Protein AF-A0A8S8ZCI2-F1 (afdb_monomer)

Nearest PDB structures (foldseek):
  1uet-assembly1_A  TM=7.899E-01  e=3.251E-09  Archaeoglobus fulgidus
  3ov7-assembly1_A  TM=8.353E-01  e=1.500E-08  Archaeoglobus fulgidus
  4x4p-assembly6_E  TM=8.083E-01  e=1.594E-08  Archaeoglobus fulgidus DSM 4304
  7eiv-assembly1_D  TM=5.158E-01  e=3.012E-04  Escherichia coli K-12
  7lu4-assembly1_B  TM=5.233E-01  e=1.046E-02  Thermanaerothrix daxensis

Foldseek 3Di:
DLQQKKKKKFWADADDPVVVQVQQVQLLVLLCVVCVVLPWAFPDWDKDDDPRTMIIIMTRTPHQFADQKDKDWFAACPPPPRNVVVCVVCVVFFPDWDQDPVRIIIGIGGRPDGGNVVVSVCCLAPVVVSSSRDPNCNVRVVVHIDMDGSPDDDDPRSVVVSVVSPDDDCVVDPDD

Mean predicted aligned error: 4.72 Å

Secondary structure (DSSP, 8-state):
-GGGEEEEEEE-----HHHHHHHHHHHHHHHHHHHHHHT--EEEEEEEEETTTEEEEEEEES-SB--SEEEEEEEETT-HHHHHHHHHHHHTT-SEEEE-TTSEEEEEEE-S-SBHHHHHHHHHHT-TTTS---HHHHHHHHH-EEEEETTSS--HHHHHHHHHHHS--HHHH---

pLDDT: mean 93.91, std 5.74, range [58.44, 98.56]

Structure (mmCIF, N/CA/C/O backbone):
data_AF-A0A8S8ZCI2-F1
#
_entry.id   AF-A0A8S8ZCI2-F1
#
loop_
_atom_site.group_PDB
_atom_site.id
_atom_site.type_symbol
_atom_site.label_atom_id
_atom_site.label_alt_id
_atom_site.label_comp_id
_atom_site.label_asym_id
_atom_site.label_entity_id
_atom_site.label_seq_id
_atom_site.pdbx_PDB_ins_code
_atom_site.Cartn_x
_atom_site.Cartn_y
_atom_site.Cartn_z
_atom_site.occupancy
_atom_site.B_iso_or_equiv
_atom_site.auth_seq_id
_atom_site.auth_comp_id
_atom_site.auth_as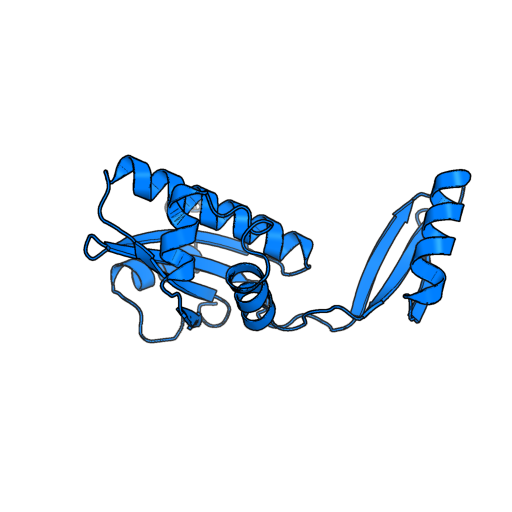ym_id
_atom_site.auth_atom_id
_atom_site.pdbx_PDB_model_num
ATOM 1 N N . MET A 1 1 ? -14.293 -11.816 -3.520 1.00 65.62 1 MET A N 1
ATOM 2 C CA . MET A 1 1 ? -13.385 -10.653 -3.416 1.00 65.62 1 MET A CA 1
ATOM 3 C C . MET A 1 1 ? -12.740 -10.461 -2.040 1.00 65.62 1 MET A C 1
ATOM 5 O O . MET A 1 1 ? -11.543 -10.237 -2.014 1.00 65.62 1 MET A O 1
ATOM 9 N N . ALA A 1 2 ? -13.434 -10.648 -0.903 1.00 77.38 2 ALA A N 1
ATOM 10 C CA . ALA A 1 2 ? -12.860 -10.410 0.443 1.00 77.38 2 ALA A CA 1
ATOM 11 C C . ALA A 1 2 ? -11.515 -11.111 0.751 1.00 77.38 2 ALA A C 1
ATOM 13 O O . ALA A 1 2 ? -10.747 -10.637 1.583 1.00 77.38 2 ALA A O 1
ATOM 14 N N . LYS A 1 3 ? -11.213 -12.234 0.076 1.00 89.19 3 LYS A N 1
ATOM 15 C CA . LYS A 1 3 ? -9.922 -12.935 0.192 1.00 89.19 3 LYS A CA 1
ATOM 16 C C . LYS A 1 3 ? -8.734 -12.139 -0.358 1.00 89.19 3 LYS A C 1
ATOM 18 O O . LYS A 1 3 ? -7.611 -12.457 0.003 1.00 89.19 3 LYS A O 1
ATOM 23 N N . ASN A 1 4 ? -8.971 -11.145 -1.212 1.00 95.00 4 ASN A N 1
ATOM 24 C CA . ASN A 1 4 ? -7.935 -10.279 -1.773 1.00 95.00 4 ASN A CA 1
ATOM 25 C C . ASN A 1 4 ? -7.895 -8.914 -1.074 1.00 95.00 4 ASN A C 1
ATOM 27 O O . ASN A 1 4 ? -7.235 -7.994 -1.543 1.00 95.00 4 ASN A O 1
ATOM 31 N N . THR A 1 5 ? -8.594 -8.768 0.053 1.00 97.06 5 THR A N 1
ATOM 32 C CA . THR A 1 5 ? -8.525 -7.561 0.871 1.00 97.06 5 THR A CA 1
ATOM 33 C C . THR A 1 5 ? -7.445 -7.721 1.935 1.00 97.06 5 THR A C 1
ATOM 35 O O . THR A 1 5 ? -7.476 -8.681 2.712 1.00 97.06 5 THR A O 1
ATOM 38 N N . LEU A 1 6 ? -6.509 -6.776 2.004 1.00 97.81 6 LEU A N 1
ATOM 39 C CA . LEU A 1 6 ? -5.606 -6.627 3.142 1.00 97.81 6 LEU A CA 1
ATOM 40 C C . LEU A 1 6 ? -6.184 -5.627 4.137 1.00 97.81 6 LEU A C 1
ATOM 42 O O . LEU A 1 6 ? -6.686 -4.574 3.756 1.00 97.81 6 LEU A O 1
ATOM 46 N N . VAL A 1 7 ? -6.086 -5.971 5.418 1.00 98.12 7 VAL A N 1
ATOM 47 C CA . VAL A 1 7 ? -6.517 -5.131 6.536 1.00 98.12 7 VAL A CA 1
ATOM 48 C C . VAL A 1 7 ? -5.323 -4.893 7.448 1.00 98.12 7 VAL A C 1
ATOM 50 O O . VAL A 1 7 ? -4.798 -5.847 8.037 1.00 98.12 7 VAL A O 1
ATOM 53 N N . VAL A 1 8 ? -4.909 -3.634 7.570 1.00 98.25 8 VAL A N 1
ATOM 54 C CA . VAL A 1 8 ? -3.853 -3.178 8.480 1.00 98.25 8 VAL A CA 1
ATOM 55 C C . VAL A 1 8 ? -4.500 -2.614 9.733 1.00 98.25 8 VAL A C 1
ATOM 57 O O . VAL A 1 8 ? -5.029 -1.509 9.714 1.00 98.25 8 VAL A O 1
ATOM 60 N N . ASN A 1 9 ? -4.457 -3.377 10.818 1.00 97.88 9 ASN A N 1
ATOM 61 C CA . ASN A 1 9 ? -5.012 -2.980 12.106 1.00 97.88 9 ASN A CA 1
ATOM 62 C C . ASN A 1 9 ? -3.923 -2.374 12.984 1.00 97.88 9 ASN A C 1
ATOM 64 O O . ASN A 1 9 ? -2.863 -2.982 13.133 1.00 97.88 9 ASN A O 1
ATOM 68 N N . PHE A 1 10 ? -4.196 -1.239 13.613 1.00 97.81 10 PHE A N 1
ATOM 69 C CA . PHE A 1 10 ? -3.293 -0.610 14.574 1.00 97.81 10 PHE A CA 1
ATOM 70 C C . PHE A 1 10 ? -4.092 0.116 15.659 1.00 97.81 10 PHE A C 1
ATOM 72 O O . PHE A 1 10 ? -5.291 0.372 15.513 1.00 97.81 10 PHE A O 1
ATOM 79 N N . LYS A 1 11 ? -3.431 0.403 16.779 1.00 97.69 11 LYS A N 1
ATOM 80 C CA . LYS A 1 11 ? -3.987 1.242 17.845 1.00 97.69 11 LYS A CA 1
ATOM 81 C C . LYS A 1 11 ? -3.420 2.645 17.714 1.00 97.69 11 LYS A C 1
ATOM 83 O O . LYS A 1 11 ? -2.263 2.782 17.336 1.00 97.69 11 LYS A O 1
ATOM 88 N N . TYR A 1 12 ? -4.202 3.655 18.065 1.00 96.38 12 TYR A N 1
ATOM 89 C CA . TYR A 1 12 ? -3.757 5.043 18.092 1.00 96.38 12 TYR A CA 1
ATOM 90 C C . TYR A 1 12 ? -4.078 5.702 19.435 1.00 96.38 12 TYR A C 1
ATOM 92 O O . TYR A 1 12 ? -5.032 5.329 20.122 1.00 96.38 12 TYR A O 1
ATOM 100 N N . LYS A 1 13 ? -3.280 6.703 19.821 1.00 93.50 13 LYS A N 1
ATOM 101 C CA . LYS A 1 13 ? -3.578 7.539 20.995 1.00 93.50 13 LYS A CA 1
ATOM 102 C C . LYS A 1 13 ? -4.809 8.414 20.732 1.00 93.50 13 LYS A C 1
ATOM 104 O O . LYS A 1 13 ? -4.858 9.072 19.696 1.00 93.50 13 LYS A O 1
ATOM 109 N N . LYS A 1 14 ? -5.749 8.477 21.686 1.00 90.81 14 LYS A N 1
ATOM 110 C CA . LYS A 1 14 ? -6.967 9.307 21.599 1.00 90.81 14 LYS A CA 1
ATOM 111 C C . LYS A 1 14 ? -6.624 10.759 21.243 1.00 90.81 14 LYS A C 1
ATOM 113 O O . LYS A 1 14 ? -5.747 11.372 21.855 1.00 90.81 14 LYS A O 1
ATOM 118 N N . ARG A 1 15 ? -7.303 11.269 20.219 1.00 90.06 15 ARG A N 1
ATOM 119 C CA . ARG A 1 15 ? -7.230 12.630 19.661 1.00 90.06 15 ARG A CA 1
ATOM 120 C C . ARG A 1 15 ? -8.635 12.974 19.147 1.00 90.06 15 ARG A C 1
ATOM 122 O O . ARG A 1 15 ? -9.489 12.094 19.140 1.00 90.06 15 ARG A O 1
ATOM 129 N N . SER A 1 16 ? -8.864 14.217 18.720 1.00 92.19 16 SER A 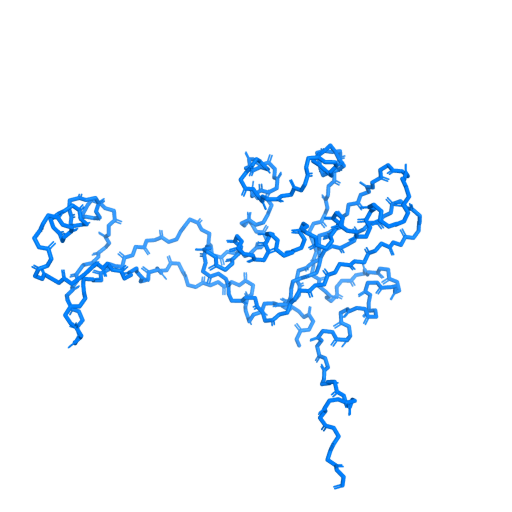N 1
ATOM 130 C CA . SER A 1 16 ? -10.129 14.595 18.068 1.00 92.19 16 SER A CA 1
ATOM 131 C C . SER A 1 16 ? -10.437 13.667 16.886 1.00 92.19 16 SER A C 1
ATOM 133 O O . SER A 1 16 ? -9.530 13.323 16.115 1.00 92.19 16 SER A O 1
ATOM 135 N N . ASP A 1 17 ? -11.707 13.285 16.754 1.00 89.69 17 ASP A N 1
ATOM 136 C CA . ASP A 1 17 ? -12.185 12.370 15.718 1.00 89.69 17 ASP A CA 1
ATOM 137 C C . ASP A 1 17 ? -11.874 12.898 14.314 1.00 89.69 17 ASP A C 1
ATOM 139 O O . ASP A 1 17 ? -11.392 12.139 13.474 1.00 89.69 17 ASP A O 1
ATOM 143 N N . ASP A 1 18 ? -12.005 14.208 14.086 1.00 91.25 18 ASP A N 1
ATOM 144 C CA . ASP A 1 18 ? -11.679 14.843 12.803 1.00 91.25 18 ASP A CA 1
ATOM 145 C C . ASP A 1 18 ? -10.195 14.697 12.451 1.00 91.25 18 ASP A C 1
ATOM 147 O O . ASP A 1 18 ? -9.824 14.398 11.309 1.00 91.25 18 ASP A O 1
ATOM 151 N N . ILE A 1 19 ? -9.322 14.858 13.453 1.00 93.19 19 ILE A N 1
ATOM 152 C CA . ILE A 1 19 ? -7.873 14.720 13.279 1.00 93.19 19 ILE A CA 1
ATOM 153 C C . ILE A 1 19 ? -7.531 13.275 12.923 1.00 93.19 19 ILE A C 1
ATOM 155 O O . ILE A 1 19 ? -6.773 13.036 11.978 1.00 93.19 19 ILE A O 1
ATOM 159 N N . ILE A 1 20 ? -8.074 12.307 13.666 1.00 95.62 20 ILE A N 1
ATOM 160 C CA . ILE A 1 20 ? -7.819 10.887 13.407 1.00 95.62 20 ILE A CA 1
ATOM 161 C C . ILE A 1 20 ? -8.359 10.493 12.040 1.00 95.62 20 ILE A C 1
ATOM 163 O O . ILE A 1 20 ? -7.615 9.913 11.250 1.00 95.62 20 ILE A O 1
ATOM 167 N N . TYR A 1 21 ? -9.602 10.855 11.727 1.00 95.00 21 TYR A N 1
ATOM 168 C CA . TYR A 1 21 ? -10.243 10.516 10.463 1.00 95.00 21 TYR A CA 1
ATOM 169 C C . TYR A 1 21 ? -9.455 11.051 9.262 1.00 95.00 21 TYR A C 1
ATOM 171 O O . TYR A 1 21 ? -9.141 10.305 8.328 1.00 95.00 21 TYR A O 1
ATOM 179 N N . GLY A 1 22 ? -9.042 12.322 9.324 1.00 96.69 22 GLY A N 1
ATOM 180 C CA . GLY A 1 22 ? -8.196 12.928 8.300 1.00 96.69 22 GLY A CA 1
ATOM 181 C C . GLY A 1 22 ? -6.844 12.223 8.157 1.00 96.69 22 GLY A C 1
ATOM 182 O O . GLY A 1 22 ? -6.377 11.995 7.038 1.00 96.69 22 GLY A O 1
ATOM 183 N N . GLN A 1 23 ? -6.213 11.833 9.268 1.00 97.44 23 GLN A N 1
ATOM 184 C CA . GLN A 1 23 ? -4.917 11.152 9.235 1.00 97.44 23 GLN A CA 1
ATOM 185 C C . GLN A 1 23 ? -5.007 9.718 8.697 1.00 97.44 23 GLN A C 1
ATOM 187 O O . GLN A 1 23 ? -4.171 9.342 7.872 1.00 97.44 23 GLN A O 1
ATOM 192 N N . ILE A 1 24 ? -5.998 8.920 9.110 1.00 97.94 24 ILE A N 1
ATOM 193 C CA . ILE A 1 24 ? -6.124 7.526 8.651 1.00 97.94 24 ILE A CA 1
ATOM 194 C C . ILE A 1 24 ? -6.507 7.448 7.172 1.00 97.94 24 ILE A C 1
ATOM 196 O O . ILE A 1 24 ? -5.976 6.598 6.460 1.00 97.94 24 ILE A O 1
ATOM 200 N N . LYS A 1 25 ? -7.336 8.378 6.675 1.00 97.81 25 LYS A N 1
ATOM 201 C CA . LYS A 1 25 ? -7.636 8.478 5.240 1.00 97.81 25 LYS A CA 1
ATOM 202 C C . LYS A 1 25 ? -6.394 8.811 4.426 1.00 97.81 25 LYS A C 1
ATOM 204 O O . LYS A 1 25 ? -6.090 8.113 3.465 1.00 97.81 25 LYS A O 1
ATOM 209 N N . ARG A 1 26 ? -5.624 9.824 4.846 1.00 97.94 26 ARG A N 1
ATOM 210 C CA . ARG A 1 26 ? -4.355 10.168 4.179 1.00 97.94 26 ARG A CA 1
ATOM 211 C C . ARG A 1 26 ? -3.364 9.008 4.204 1.00 97.94 26 ARG A C 1
ATOM 213 O O . ARG A 1 26 ? -2.666 8.795 3.215 1.00 97.94 26 ARG A O 1
ATOM 220 N N . ALA A 1 27 ? -3.307 8.263 5.310 1.00 98.31 27 ALA A N 1
ATOM 221 C CA . ALA A 1 27 ? -2.479 7.067 5.410 1.00 98.31 27 ALA A CA 1
ATOM 222 C C . ALA A 1 27 ? -2.925 5.988 4.413 1.00 98.31 27 ALA A C 1
ATOM 224 O O . ALA A 1 27 ? -2.073 5.459 3.705 1.00 98.31 27 ALA A O 1
ATOM 225 N N . ALA A 1 28 ? -4.230 5.704 4.307 1.00 98.50 28 ALA A N 1
ATOM 226 C CA . ALA A 1 28 ? -4.759 4.754 3.329 1.00 98.50 28 ALA A CA 1
ATOM 227 C C . ALA A 1 28 ? -4.397 5.160 1.893 1.00 98.50 28 ALA A C 1
ATOM 229 O O . ALA A 1 28 ? -3.732 4.392 1.208 1.00 98.50 28 ALA A O 1
ATOM 230 N N . THR A 1 29 ? -4.707 6.389 1.473 1.00 98.38 29 THR A N 1
ATOM 231 C CA . THR A 1 29 ? -4.387 6.873 0.116 1.00 98.38 29 THR A CA 1
ATOM 232 C C . THR A 1 29 ? -2.885 6.848 -0.181 1.00 98.38 29 THR A C 1
ATOM 234 O O . THR A 1 29 ? -2.459 6.487 -1.277 1.00 98.38 29 THR A O 1
ATOM 237 N N . SER A 1 30 ? -2.051 7.209 0.797 1.00 98.12 30 SER A N 1
ATOM 238 C CA . SER A 1 30 ? -0.597 7.191 0.609 1.00 98.12 30 SER A CA 1
ATOM 239 C C . SER A 1 30 ? -0.064 5.772 0.446 1.00 98.12 30 SER A C 1
ATOM 241 O O . SER A 1 30 ? 0.715 5.511 -0.467 1.00 98.12 30 SER A O 1
ATOM 243 N N . ILE A 1 31 ? -0.512 4.847 1.295 1.00 98.38 31 ILE A N 1
ATOM 244 C CA . ILE A 1 31 ? -0.118 3.440 1.212 1.00 98.38 31 ILE A CA 1
ATOM 245 C C . ILE A 1 31 ? -0.625 2.814 -0.087 1.00 98.38 31 ILE A C 1
ATOM 247 O O . ILE A 1 31 ? 0.133 2.100 -0.731 1.00 98.38 31 ILE A O 1
ATOM 251 N N . GLU A 1 32 ? -1.855 3.110 -0.506 1.00 98.50 32 GLU A N 1
ATOM 252 C CA . GLU A 1 32 ? -2.389 2.695 -1.806 1.00 98.50 32 GLU A CA 1
ATOM 253 C C . GLU A 1 32 ? -1.467 3.142 -2.945 1.00 98.50 32 GLU A C 1
ATOM 255 O O . GLU A 1 32 ? -1.042 2.313 -3.744 1.00 98.50 32 GLU A O 1
ATOM 260 N N . SER A 1 33 ? -1.065 4.420 -2.969 1.00 98.19 33 SER A N 1
ATOM 261 C CA . SER A 1 33 ? -0.120 4.926 -3.972 1.00 98.19 33 SER A CA 1
ATOM 262 C C . SER A 1 33 ? 1.206 4.158 -3.960 1.00 98.19 33 SER A C 1
ATOM 264 O O . SER A 1 33 ? 1.747 3.853 -5.022 1.00 98.19 33 SER A O 1
ATOM 266 N N . GLN A 1 34 ? 1.725 3.818 -2.778 1.00 98.06 34 GLN A N 1
ATOM 267 C CA . GLN A 1 34 ? 2.951 3.029 -2.648 1.00 98.06 34 GLN A CA 1
ATOM 268 C C . GLN A 1 34 ? 2.767 1.591 -3.163 1.00 98.06 34 GLN A C 1
ATOM 270 O O . GLN A 1 34 ? 3.593 1.108 -3.937 1.00 98.06 34 GLN A O 1
ATOM 275 N N . MET A 1 35 ? 1.649 0.936 -2.837 1.00 97.75 35 MET A N 1
ATOM 276 C CA . MET A 1 35 ? 1.316 -0.395 -3.359 1.00 97.75 35 MET A CA 1
ATOM 277 C C . MET A 1 35 ? 1.208 -0.399 -4.889 1.00 97.75 35 MET A C 1
ATOM 279 O O . MET A 1 35 ? 1.797 -1.267 -5.535 1.00 97.75 35 MET A O 1
ATOM 283 N N . THR A 1 36 ? 0.536 0.598 -5.468 1.00 97.06 36 THR A N 1
ATOM 284 C CA . THR A 1 36 ? 0.421 0.753 -6.925 1.00 97.06 36 THR A CA 1
ATOM 285 C C . THR A 1 36 ? 1.780 0.990 -7.580 1.00 97.06 36 THR A C 1
ATOM 287 O O . THR A 1 36 ? 2.072 0.388 -8.612 1.00 97.06 36 THR A O 1
ATOM 290 N N . LYS A 1 37 ? 2.656 1.796 -6.964 1.00 95.06 37 LYS A N 1
ATOM 291 C CA . LYS A 1 37 ? 4.031 2.017 -7.451 1.00 95.06 37 LYS A CA 1
ATOM 292 C C . LYS A 1 37 ? 4.881 0.747 -7.447 1.00 95.06 37 LYS A C 1
ATOM 294 O O . LYS A 1 37 ? 5.696 0.576 -8.347 1.00 95.06 37 LYS A O 1
ATOM 299 N N . GLU A 1 38 ? 4.687 -0.140 -6.472 1.00 95.50 38 GLU A N 1
ATOM 300 C CA . GLU A 1 38 ? 5.374 -1.441 -6.426 1.00 95.50 38 GLU A CA 1
ATOM 301 C C . GLU A 1 38 ? 4.787 -2.458 -7.436 1.00 95.50 38 GLU A C 1
ATOM 303 O O . GLU A 1 38 ? 5.363 -3.522 -7.680 1.00 95.50 38 GLU A O 1
ATOM 308 N N . GLY A 1 39 ? 3.659 -2.123 -8.073 1.00 95.69 39 GLY A N 1
ATOM 309 C CA . GLY A 1 39 ? 3.015 -2.929 -9.112 1.00 95.69 39 GLY A CA 1
ATOM 310 C C . GLY A 1 39 ? 1.828 -3.762 -8.627 1.00 95.69 39 GLY A C 1
ATOM 311 O O . GLY A 1 39 ? 1.339 -4.610 -9.375 1.00 95.69 39 GLY A O 1
ATOM 312 N N . PHE A 1 40 ? 1.345 -3.547 -7.400 1.00 97.56 40 PHE A N 1
ATOM 313 C CA . PHE A 1 40 ? 0.099 -4.153 -6.935 1.00 97.56 40 PHE A CA 1
ATOM 314 C C . PHE A 1 40 ? -1.101 -3.339 -7.424 1.00 97.56 40 PHE A C 1
ATOM 316 O O . PHE A 1 40 ? -1.211 -2.157 -7.116 1.00 97.56 40 PHE A O 1
ATOM 323 N N . ASN A 1 41 ? -2.040 -3.970 -8.127 1.00 97.31 41 ASN A N 1
ATOM 324 C CA . ASN A 1 41 ? -3.266 -3.296 -8.546 1.00 97.31 41 ASN A CA 1
ATOM 325 C C . ASN A 1 41 ? -4.263 -3.201 -7.376 1.00 97.31 41 ASN A C 1
ATOM 327 O O . ASN A 1 41 ? -4.863 -4.207 -6.973 1.00 97.31 41 ASN A O 1
ATOM 331 N N . VAL A 1 42 ? -4.415 -1.999 -6.812 1.00 98.00 42 VAL A N 1
ATOM 332 C CA . VAL A 1 42 ? -5.406 -1.690 -5.773 1.00 98.00 42 VAL A CA 1
ATOM 333 C C . VAL A 1 42 ? -6.690 -1.212 -6.448 1.00 98.00 42 VAL A C 1
ATOM 335 O O . VAL A 1 42 ? -6.701 -0.202 -7.137 1.00 98.00 42 VAL A O 1
ATOM 338 N N . LEU A 1 43 ? -7.781 -1.949 -6.241 1.00 96.88 43 LEU A N 1
ATOM 339 C CA . LEU A 1 43 ? -9.083 -1.660 -6.844 1.00 96.88 43 LEU A CA 1
ATOM 340 C C . LEU A 1 43 ? -9.863 -0.616 -6.044 1.00 96.88 43 LEU A C 1
ATOM 342 O O . LEU A 1 43 ? -10.560 0.218 -6.615 1.00 96.88 43 LEU A O 1
ATOM 346 N N . ARG A 1 44 ? -9.803 -0.716 -4.711 1.00 96.56 44 ARG A N 1
ATOM 347 C CA . ARG A 1 44 ? -10.447 0.204 -3.764 1.00 96.56 44 ARG A CA 1
ATOM 348 C C . ARG A 1 44 ? -9.646 0.245 -2.467 1.00 96.56 44 ARG A C 1
ATOM 350 O O . ARG A 1 44 ? -9.087 -0.778 -2.054 1.00 96.56 44 ARG A O 1
ATOM 357 N N . SER A 1 45 ? -9.689 1.376 -1.774 1.00 97.69 45 SER A N 1
ATOM 358 C CA . SER A 1 45 ? -9.171 1.533 -0.415 1.00 97.69 45 SER A CA 1
ATOM 359 C C . SER A 1 45 ? -10.220 2.150 0.515 1.00 97.69 45 SER A C 1
ATOM 361 O O . SER A 1 45 ? -11.163 2.800 0.063 1.00 97.69 45 SER A O 1
ATOM 363 N N . ASP A 1 46 ? -10.093 1.901 1.818 1.00 97.69 46 ASP A N 1
ATOM 364 C CA . ASP A 1 46 ? -10.914 2.546 2.847 1.00 97.69 46 ASP A CA 1
ATOM 365 C C . ASP A 1 46 ? -10.148 2.636 4.179 1.00 97.69 46 ASP A C 1
ATOM 367 O O . ASP A 1 46 ? -9.124 1.972 4.382 1.00 97.69 46 ASP A O 1
ATOM 371 N N . ALA A 1 47 ? -10.643 3.457 5.102 1.00 97.94 47 ALA A N 1
ATOM 372 C CA . ALA A 1 47 ? -10.104 3.600 6.446 1.00 97.94 47 ALA A CA 1
ATOM 373 C C . ALA A 1 47 ? -11.228 3.745 7.477 1.00 97.94 47 ALA A C 1
ATOM 375 O O . ALA A 1 47 ? -12.151 4.541 7.312 1.00 97.94 47 ALA A O 1
ATOM 376 N N . VAL A 1 48 ? -11.122 3.003 8.579 1.00 97.25 48 VAL A N 1
ATOM 377 C CA . VAL A 1 48 ? -12.150 2.964 9.626 1.00 97.25 48 VAL A CA 1
ATOM 378 C C . VAL A 1 48 ? -11.502 3.146 10.990 1.00 97.25 48 VAL A C 1
ATOM 380 O O . VAL A 1 48 ? -10.614 2.375 11.344 1.00 97.25 48 VAL A O 1
ATOM 383 N N . ALA A 1 49 ? -11.975 4.120 11.768 1.00 96.56 49 ALA A N 1
ATOM 384 C CA . ALA A 1 49 ? -11.722 4.214 13.205 1.00 96.56 49 ALA A CA 1
ATOM 385 C C . ALA A 1 49 ? -12.870 3.545 13.981 1.00 96.56 49 ALA A C 1
ATOM 387 O O . ALA A 1 49 ? -14.028 3.611 13.567 1.00 96.56 49 ALA A O 1
ATOM 388 N N . TYR A 1 50 ? -12.552 2.855 15.073 1.00 95.06 50 TYR A N 1
ATOM 389 C CA . TYR A 1 50 ? -13.508 2.134 15.913 1.00 95.06 50 TYR A CA 1
ATOM 390 C C . TYR A 1 50 ? -12.942 1.921 17.326 1.00 95.06 50 TYR A C 1
ATOM 392 O O . TYR A 1 50 ? -11.743 2.077 17.562 1.00 95.06 50 TYR A O 1
ATOM 400 N N . ASP A 1 51 ? -13.803 1.556 18.279 1.00 91.50 51 ASP A N 1
ATOM 401 C CA . ASP A 1 51 ? -13.445 1.319 19.689 1.00 91.50 51 ASP A CA 1
ATOM 402 C C . ASP A 1 51 ? -12.597 2.467 20.311 1.00 91.50 51 ASP A C 1
ATOM 404 O O . ASP A 1 51 ? -11.667 2.208 21.079 1.00 91.50 51 ASP A O 1
ATOM 408 N N . GLU A 1 52 ? -12.857 3.721 19.908 1.00 88.62 52 GLU A N 1
ATOM 409 C CA . GLU A 1 52 ? -12.183 4.988 20.292 1.00 88.62 52 GLU A CA 1
ATOM 410 C C . GLU A 1 52 ? -10.664 5.109 20.035 1.00 88.62 52 GLU A C 1
ATOM 412 O O . GLU A 1 52 ? -10.118 6.213 20.035 1.00 88.62 52 GLU A O 1
ATOM 417 N N . SER A 1 53 ? -9.961 3.997 19.831 1.00 94.44 53 SER A N 1
ATOM 418 C CA . SER A 1 53 ? -8.491 3.923 19.838 1.00 94.44 53 SER A CA 1
ATOM 419 C C . SER A 1 53 ? -7.924 2.908 18.846 1.00 94.44 53 SER A C 1
ATOM 421 O O . SER A 1 53 ? -6.734 2.584 18.893 1.00 94.44 53 SER A O 1
ATOM 423 N N . LYS A 1 54 ? -8.759 2.355 17.961 1.00 96.75 54 LYS A N 1
ATOM 424 C CA . LYS A 1 54 ? -8.343 1.380 16.949 1.00 96.75 54 LYS A CA 1
ATOM 425 C C . LYS A 1 54 ? -8.707 1.877 15.570 1.00 96.75 54 LYS A C 1
ATOM 427 O O . LYS A 1 54 ? -9.781 2.432 15.358 1.00 96.75 54 LYS A O 1
ATOM 432 N N . ALA A 1 55 ? -7.820 1.635 14.621 1.00 97.69 55 ALA A N 1
ATOM 433 C CA . ALA A 1 55 ? -8.093 1.915 13.229 1.00 97.69 55 ALA A CA 1
ATOM 434 C C . ALA A 1 55 ? -7.662 0.756 12.338 1.00 97.69 55 ALA A C 1
ATOM 436 O O . ALA A 1 55 ? -6.727 0.007 12.644 1.00 97.69 55 ALA A O 1
ATOM 437 N N . SER A 1 56 ? -8.359 0.640 11.215 1.00 98.12 56 SER A N 1
ATOM 438 C CA . SER A 1 56 ? -8.034 -0.279 10.137 1.00 98.12 56 SER A CA 1
ATOM 439 C C . SER A 1 56 ? -7.882 0.496 8.842 1.00 98.12 56 SER A C 1
ATOM 441 O O . SER A 1 56 ? -8.751 1.295 8.499 1.00 98.12 56 SER A O 1
ATOM 443 N N . LEU A 1 57 ? -6.805 0.220 8.111 1.00 98.56 57 LEU A N 1
ATOM 444 C CA . LEU A 1 57 ? -6.677 0.585 6.701 1.00 98.56 57 LEU A CA 1
ATOM 445 C C . LEU A 1 57 ? -6.986 -0.651 5.859 1.00 98.56 57 LEU A C 1
ATOM 447 O O . LEU A 1 57 ? -6.514 -1.747 6.184 1.00 98.56 57 LEU A O 1
ATOM 451 N N . LEU A 1 58 ? -7.786 -0.487 4.813 1.00 98.38 58 LEU A N 1
ATOM 452 C CA . LEU A 1 58 ? -8.284 -1.573 3.982 1.00 98.38 58 LEU A CA 1
ATOM 453 C C . LEU A 1 58 ? -7.877 -1.353 2.530 1.00 98.38 58 LEU A C 1
ATOM 455 O O . LEU A 1 58 ? -8.045 -0.261 1.998 1.00 98.38 58 LEU A O 1
ATOM 459 N N . PHE A 1 59 ? -7.387 -2.411 1.889 1.00 98.38 59 PHE A N 1
ATOM 460 C CA . PHE A 1 59 ? -6.953 -2.390 0.493 1.00 98.38 59 PHE A CA 1
ATOM 461 C C . PHE A 1 59 ? -7.513 -3.615 -0.215 1.00 98.38 59 PHE A C 1
ATOM 463 O O . PHE A 1 59 ? -7.101 -4.739 0.083 1.00 98.38 59 PHE A O 1
ATOM 470 N N . LEU A 1 60 ? -8.475 -3.422 -1.116 1.00 98.06 60 LEU A N 1
ATOM 471 C CA . LEU A 1 60 ? -8.962 -4.478 -1.997 1.00 98.06 60 LEU A CA 1
ATOM 472 C C . LEU A 1 60 ? -8.055 -4.532 -3.221 1.00 98.06 60 LEU A C 1
ATOM 474 O O . LEU A 1 60 ? -8.030 -3.592 -4.007 1.00 98.06 60 LEU A O 1
ATOM 478 N N . LEU A 1 61 ? -7.332 -5.635 -3.377 1.00 97.75 61 LEU A N 1
ATOM 479 C CA . LEU A 1 61 ? -6.419 -5.839 -4.494 1.00 97.75 61 LEU A CA 1
ATOM 480 C C . LEU A 1 61 ? -7.031 -6.757 -5.546 1.00 97.75 61 LEU A C 1
ATOM 482 O O . LEU A 1 61 ? -7.835 -7.639 -5.226 1.00 97.75 61 LEU A O 1
ATOM 486 N N . GLU A 1 62 ? -6.589 -6.603 -6.790 1.00 96.62 62 GLU A N 1
ATOM 487 C CA . GLU A 1 62 ? -6.865 -7.585 -7.840 1.00 96.62 62 GLU A CA 1
ATOM 488 C C . GLU A 1 62 ? -6.284 -8.955 -7.453 1.00 96.62 62 GLU A C 1
ATOM 490 O O . GLU A 1 62 ? -6.987 -9.967 -7.476 1.00 96.62 62 GLU A O 1
ATOM 495 N N . SER A 1 63 ? -5.034 -8.972 -6.977 1.00 96.25 63 SER A N 1
ATOM 496 C CA . SER A 1 63 ? -4.359 -10.153 -6.436 1.00 96.25 63 SER A CA 1
ATOM 497 C C . SER A 1 63 ? -3.454 -9.799 -5.254 1.00 96.25 63 SER A C 1
ATOM 499 O O . SER A 1 63 ? -2.831 -8.741 -5.219 1.00 96.25 63 SER A O 1
ATOM 501 N N . LEU A 1 64 ? -3.347 -10.715 -4.284 1.00 96.50 64 LEU A N 1
ATOM 502 C CA . LEU A 1 64 ? -2.382 -10.601 -3.179 1.00 96.50 64 LEU A CA 1
ATOM 503 C C . LEU A 1 64 ? -0.960 -11.009 -3.576 1.00 96.50 64 LEU A C 1
ATOM 505 O O . LEU A 1 64 ? -0.017 -10.676 -2.855 1.00 96.50 64 LEU A O 1
ATOM 509 N N . THR A 1 65 ? -0.826 -11.743 -4.680 1.00 96.88 65 THR A N 1
ATOM 510 C CA . THR A 1 65 ? 0.452 -12.190 -5.225 1.00 96.88 65 THR A CA 1
ATOM 511 C C . THR A 1 65 ? 0.538 -11.789 -6.692 1.00 96.88 65 THR A C 1
ATOM 513 O O . THR A 1 65 ? -0.359 -12.108 -7.473 1.00 96.88 65 THR A O 1
ATOM 516 N N . ILE A 1 66 ? 1.606 -11.094 -7.063 1.00 96.81 66 ILE A N 1
ATOM 517 C CA . ILE A 1 66 ? 1.895 -10.678 -8.438 1.00 96.81 66 ILE A CA 1
ATOM 518 C C . ILE A 1 66 ? 3.097 -11.450 -8.980 1.00 96.81 66 ILE A C 1
ATOM 520 O O . ILE A 1 66 ? 3.854 -12.053 -8.222 1.00 96.81 66 ILE A O 1
ATOM 524 N N . SER A 1 67 ? 3.268 -11.435 -10.302 1.00 95.38 67 SER A N 1
ATOM 525 C CA . SER A 1 67 ? 4.406 -12.084 -10.955 1.00 95.38 67 SER A CA 1
ATOM 526 C C . SER A 1 67 ? 5.735 -11.548 -10.428 1.00 95.38 67 SER A C 1
ATOM 528 O O . SER A 1 67 ? 5.924 -10.333 -10.330 1.00 95.38 67 SER A O 1
ATOM 530 N N . LYS A 1 68 ? 6.692 -12.453 -10.197 1.00 94.38 68 LYS A N 1
ATOM 531 C CA . LYS A 1 68 ? 8.089 -12.114 -9.898 1.00 94.38 68 LYS A CA 1
ATOM 532 C C . LYS A 1 68 ? 8.740 -11.237 -10.957 1.00 94.38 68 LYS A C 1
ATOM 534 O O . LYS A 1 68 ? 9.704 -10.540 -10.660 1.00 94.38 68 LYS A O 1
ATOM 539 N N . ASN A 1 69 ? 8.265 -11.302 -12.194 1.00 94.12 69 ASN A N 1
ATOM 540 C CA . ASN A 1 69 ? 8.812 -10.510 -13.278 1.00 94.12 69 ASN A CA 1
ATOM 541 C C . ASN A 1 69 ? 8.050 -9.185 -13.414 1.00 94.12 69 ASN A C 1
ATOM 543 O O . ASN A 1 69 ? 6.820 -9.141 -13.411 1.00 94.12 69 ASN A O 1
ATOM 547 N N . GLU A 1 70 ? 8.803 -8.105 -13.572 1.00 93.81 70 GLU A N 1
ATOM 548 C CA . GLU A 1 70 ? 8.311 -6.766 -13.857 1.00 93.81 70 GLU A CA 1
ATOM 549 C C . GLU A 1 70 ? 8.786 -6.318 -15.230 1.00 93.81 70 GLU A C 1
ATOM 551 O O . GLU A 1 70 ? 9.986 -6.352 -15.504 1.00 93.81 70 GLU A O 1
ATOM 556 N N . VAL A 1 71 ? 7.851 -5.835 -16.049 1.00 93.94 71 VAL A N 1
ATOM 557 C CA . VAL A 1 71 ? 8.177 -5.062 -17.245 1.00 93.94 71 VAL A CA 1
ATOM 558 C C . VAL A 1 71 ? 8.194 -3.584 -16.874 1.00 93.94 71 VAL A C 1
ATOM 560 O O . VAL A 1 71 ? 7.165 -3.041 -16.471 1.00 93.94 71 VAL A O 1
ATOM 563 N N . ARG A 1 72 ? 9.344 -2.923 -17.020 1.00 92.25 72 ARG A N 1
ATOM 564 C CA . ARG A 1 72 ? 9.451 -1.464 -16.890 1.00 92.25 72 ARG A CA 1
ATOM 565 C C . ARG A 1 72 ? 9.486 -0.810 -18.256 1.00 92.25 72 ARG A C 1
ATOM 567 O O . ARG A 1 72 ? 10.139 -1.309 -19.170 1.00 92.25 72 ARG A O 1
ATOM 574 N N . THR A 1 73 ? 8.804 0.325 -18.365 1.00 94.12 73 THR A N 1
ATOM 575 C CA . THR A 1 73 ? 8.816 1.162 -19.566 1.00 94.12 73 THR A CA 1
ATOM 576 C C . THR A 1 73 ? 9.778 2.320 -19.365 1.00 94.12 73 THR A C 1
ATOM 578 O O . THR A 1 73 ? 9.686 3.048 -18.379 1.00 94.12 73 THR A O 1
ATOM 581 N N . GLY A 1 74 ? 10.723 2.438 -20.285 1.00 94.12 74 GLY A N 1
ATOM 582 C CA . GLY A 1 74 ? 11.692 3.512 -20.386 1.00 94.12 74 GLY A CA 1
ATOM 583 C C . GLY A 1 74 ? 11.289 4.563 -21.419 1.00 94.12 74 GLY A C 1
ATOM 584 O O . GLY A 1 74 ? 10.139 4.601 -21.867 1.00 94.12 74 GLY A O 1
ATOM 585 N N . PRO A 1 75 ? 12.232 5.443 -21.781 1.00 95.81 75 PRO A N 1
ATOM 586 C CA . PRO A 1 75 ? 11.989 6.481 -22.764 1.00 95.81 75 PRO A CA 1
ATOM 587 C C . PRO A 1 75 ? 11.964 5.903 -24.189 1.00 95.81 75 PRO A C 1
ATOM 589 O O . PRO A 1 75 ? 12.088 4.695 -24.399 1.00 95.81 75 PRO A O 1
ATOM 592 N N . ASP A 1 76 ? 11.764 6.787 -25.162 1.00 95.75 76 ASP A N 1
ATOM 593 C CA . ASP A 1 76 ? 11.890 6.447 -26.578 1.00 95.75 76 ASP A CA 1
ATOM 594 C C . ASP A 1 76 ? 13.326 6.009 -26.916 1.00 95.75 76 ASP A C 1
ATOM 596 O O . ASP A 1 76 ? 14.282 6.527 -26.339 1.00 95.75 76 ASP A O 1
ATOM 600 N N . VAL A 1 77 ? 13.502 5.060 -27.835 1.00 91.88 77 VAL A N 1
ATOM 601 C CA . VAL A 1 77 ? 14.833 4.584 -28.255 1.00 91.88 77 VAL A CA 1
ATOM 602 C C . VAL A 1 77 ? 15.702 5.740 -28.763 1.00 91.88 77 VAL A C 1
ATOM 604 O O . VAL A 1 77 ? 16.896 5.792 -28.453 1.00 91.88 77 VAL A O 1
ATOM 607 N N . PHE A 1 78 ? 15.105 6.704 -29.467 1.00 91.06 78 PHE A N 1
ATOM 608 C CA . PHE A 1 78 ? 15.813 7.827 -30.080 1.00 91.06 78 PHE A CA 1
ATOM 609 C C . PHE A 1 78 ? 16.027 9.013 -29.131 1.00 91.06 78 PHE A C 1
ATOM 611 O O . PHE A 1 78 ? 16.589 10.031 -29.533 1.00 91.06 78 PHE A O 1
ATOM 618 N N . SER A 1 79 ? 15.644 8.906 -27.852 1.00 89.81 79 SER A N 1
ATOM 619 C CA . SER A 1 79 ? 15.814 9.988 -26.873 1.00 89.81 79 SER A CA 1
ATOM 620 C C . SER A 1 79 ? 17.247 10.090 -26.310 1.00 89.81 79 SER A C 1
ATOM 622 O O . SER A 1 79 ? 17.422 10.112 -25.089 1.00 89.81 79 SER A O 1
ATOM 624 N N . GLY A 1 80 ? 18.258 10.115 -27.188 1.00 89.25 80 GLY A N 1
ATOM 625 C CA . GLY A 1 80 ? 19.687 10.362 -26.918 1.00 89.25 80 GLY A CA 1
ATOM 626 C C . GLY A 1 80 ? 20.194 9.991 -25.514 1.00 89.25 80 GLY A C 1
ATOM 627 O O . GLY A 1 80 ? 20.374 8.820 -25.170 1.00 89.25 80 GLY A O 1
ATOM 628 N N . ASP A 1 81 ? 20.427 11.005 -24.680 1.00 92.56 81 ASP A N 1
ATOM 629 C CA . ASP A 1 81 ? 20.991 10.829 -23.336 1.00 92.56 81 ASP A CA 1
ATOM 630 C C . ASP A 1 81 ? 20.072 10.043 -22.389 1.00 92.56 81 ASP A C 1
ATOM 632 O O . ASP A 1 81 ? 20.544 9.267 -21.55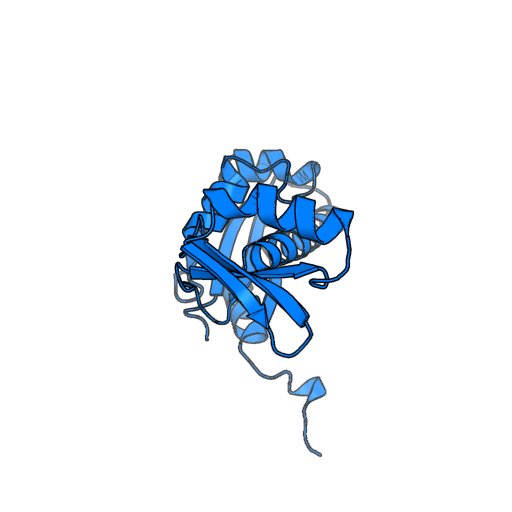3 1.00 92.56 81 ASP A O 1
ATOM 636 N N . PHE A 1 82 ? 18.750 10.195 -22.516 1.00 92.06 82 PHE A N 1
ATOM 637 C CA . PHE A 1 82 ? 17.790 9.482 -21.672 1.00 92.06 82 PHE A CA 1
ATOM 638 C C . PHE A 1 82 ? 17.769 7.984 -21.977 1.00 92.06 82 PHE A C 1
ATOM 640 O O . PHE A 1 82 ? 17.717 7.180 -21.041 1.00 92.06 82 PHE A O 1
ATOM 647 N N . SER A 1 83 ? 17.838 7.599 -23.256 1.00 92.56 83 SER A N 1
ATOM 648 C CA . SER A 1 83 ? 17.888 6.187 -23.648 1.00 92.56 83 SER A CA 1
ATOM 649 C C . SER A 1 83 ? 19.213 5.558 -23.219 1.00 92.56 83 SER A C 1
ATOM 651 O O . SER A 1 83 ? 19.209 4.511 -22.567 1.00 92.56 83 SER A O 1
ATOM 653 N N . THR A 1 84 ? 20.333 6.254 -23.438 1.00 93.69 84 THR A N 1
ATOM 654 C CA . THR A 1 84 ? 21.667 5.821 -22.986 1.00 93.69 84 THR A CA 1
ATOM 655 C C . THR A 1 84 ? 21.710 5.601 -21.473 1.00 93.69 84 THR A C 1
ATOM 657 O O . THR A 1 84 ? 22.101 4.527 -21.003 1.00 93.69 84 THR A O 1
ATOM 660 N N . LYS A 1 85 ? 21.229 6.574 -20.688 1.00 94.12 85 LYS A N 1
ATOM 661 C CA . LYS A 1 85 ? 21.177 6.476 -19.222 1.00 94.12 85 LYS A CA 1
ATOM 662 C C . LYS A 1 85 ? 20.274 5.334 -18.755 1.00 94.12 85 LYS A C 1
ATOM 664 O O . LYS A 1 85 ? 20.628 4.603 -17.827 1.00 94.12 85 LYS A O 1
ATOM 669 N N . PHE A 1 86 ? 19.123 5.150 -19.401 1.00 93.19 86 PHE A N 1
ATOM 670 C CA . PHE A 1 86 ? 18.216 4.048 -19.094 1.00 93.19 86 PHE A CA 1
ATOM 671 C C . PHE A 1 86 ? 18.876 2.683 -19.345 1.00 93.19 86 PHE A C 1
ATOM 673 O O . PHE A 1 86 ? 18.804 1.807 -18.478 1.00 93.19 86 PHE A O 1
ATOM 680 N N . ILE A 1 87 ? 19.563 2.512 -20.478 1.00 92.81 87 ILE A N 1
ATOM 681 C CA . ILE A 1 87 ? 20.283 1.276 -20.819 1.00 92.81 87 ILE A CA 1
ATOM 682 C C . ILE A 1 87 ? 21.405 1.010 -19.810 1.00 92.81 87 ILE A C 1
ATOM 684 O O . ILE A 1 87 ? 21.499 -0.089 -19.264 1.00 92.81 87 ILE A O 1
ATOM 688 N N . GLN A 1 88 ? 22.218 2.016 -19.487 1.00 93.31 88 GLN A N 1
ATOM 689 C CA . GLN A 1 88 ? 23.327 1.864 -18.539 1.00 93.31 88 GLN A CA 1
ATOM 690 C C . GLN A 1 88 ? 22.853 1.446 -17.139 1.00 93.31 88 GLN A C 1
ATOM 692 O O . GLN A 1 88 ? 23.425 0.534 -16.542 1.00 93.31 88 GLN A O 1
ATOM 697 N N . ILE A 1 89 ? 21.784 2.064 -16.621 1.00 92.00 89 ILE A N 1
ATOM 698 C CA . ILE A 1 89 ? 21.247 1.755 -15.283 1.00 92.00 89 ILE A CA 1
ATOM 699 C C . ILE A 1 89 ? 20.649 0.343 -15.221 1.00 92.00 89 ILE A C 1
ATOM 701 O O . ILE A 1 89 ? 20.755 -0.325 -14.185 1.00 92.00 89 ILE A O 1
ATOM 705 N N . ASN A 1 90 ? 19.992 -0.097 -16.299 1.00 91.50 90 ASN A N 1
ATOM 706 C CA . ASN A 1 90 ? 19.203 -1.325 -16.285 1.00 91.50 90 ASN A CA 1
ATOM 707 C C . ASN A 1 90 ? 19.933 -2.547 -16.845 1.00 91.50 90 ASN A C 1
ATOM 709 O O . ASN A 1 90 ? 19.630 -3.640 -16.384 1.00 91.50 90 ASN A O 1
ATOM 713 N N . SER A 1 91 ? 20.915 -2.394 -17.735 1.00 89.19 91 SER A N 1
ATOM 714 C CA . SER A 1 91 ? 21.647 -3.511 -18.368 1.00 89.19 91 SER A CA 1
ATOM 715 C C . SER A 1 91 ? 22.208 -4.533 -17.372 1.00 89.19 91 SER A C 1
ATOM 717 O O . SER A 1 91 ? 22.185 -5.729 -17.636 1.00 89.19 91 SER A O 1
ATOM 719 N N . LYS A 1 92 ? 22.651 -4.081 -16.191 1.00 87.00 92 LYS A N 1
ATOM 720 C CA . LYS A 1 92 ? 23.162 -4.954 -15.116 1.00 87.00 92 LYS A CA 1
ATOM 721 C C . LYS A 1 92 ? 22.070 -5.608 -14.257 1.00 87.00 92 LYS A C 1
ATOM 723 O O . LYS A 1 92 ? 22.354 -6.552 -13.530 1.00 87.00 92 LYS A O 1
ATOM 728 N N . LYS A 1 93 ? 20.850 -5.065 -14.266 1.00 86.62 93 LYS A N 1
ATOM 729 C CA . LYS A 1 93 ? 19.734 -5.468 -13.383 1.00 86.62 93 LYS A CA 1
ATOM 730 C C . LYS A 1 93 ? 18.656 -6.261 -14.121 1.00 86.62 93 LYS A C 1
ATOM 732 O O . LYS A 1 93 ? 17.930 -7.040 -13.504 1.00 86.62 93 LYS A O 1
ATOM 737 N N . SER A 1 94 ? 18.511 -6.020 -15.419 1.00 89.69 94 SER A N 1
ATOM 738 C CA . SER A 1 94 ? 17.492 -6.629 -16.260 1.00 89.69 94 SER A CA 1
ATOM 739 C C . SER A 1 94 ? 17.899 -8.027 -16.703 1.00 89.69 94 SER A C 1
ATOM 741 O O . SER A 1 94 ? 19.049 -8.261 -17.054 1.00 89.69 94 SER A O 1
ATOM 743 N N . LYS A 1 95 ? 16.921 -8.927 -16.781 1.00 92.69 95 LYS A N 1
ATOM 744 C CA . LYS A 1 95 ? 17.049 -10.227 -17.451 1.00 92.69 95 LYS A CA 1
ATOM 745 C C . LYS A 1 95 ? 17.004 -10.093 -18.973 1.00 92.69 95 LYS A C 1
ATOM 747 O O . LYS A 1 95 ? 17.577 -10.913 -19.673 1.00 92.69 95 LYS A O 1
ATOM 752 N N . LEU A 1 96 ? 16.265 -9.098 -19.465 1.00 94.75 96 LEU A N 1
ATOM 753 C CA . LEU A 1 96 ? 16.040 -8.844 -20.885 1.00 94.75 96 LEU A CA 1
ATOM 754 C C . LEU A 1 96 ? 15.744 -7.358 -21.105 1.00 94.75 96 LEU A C 1
ATOM 756 O O . LEU A 1 96 ? 15.103 -6.726 -20.261 1.00 94.75 96 LEU A O 1
ATOM 760 N N . MET A 1 97 ? 16.161 -6.827 -22.253 1.00 95.88 97 MET A N 1
ATOM 761 C CA . MET A 1 97 ? 15.800 -5.496 -22.740 1.00 95.88 97 MET A CA 1
ATOM 762 C C . MET A 1 97 ? 15.374 -5.585 -24.209 1.00 95.88 97 MET A C 1
ATOM 764 O O . MET A 1 97 ? 15.943 -6.377 -24.954 1.00 95.88 97 MET A O 1
ATOM 768 N N . TRP A 1 98 ? 14.385 -4.793 -24.620 1.00 96.56 98 TRP A N 1
ATOM 769 C CA . TRP A 1 98 ? 13.941 -4.696 -26.018 1.00 96.56 98 TRP A CA 1
ATOM 770 C C . TRP A 1 98 ? 13.288 -3.333 -26.282 1.00 96.56 98 TRP A C 1
ATOM 772 O O . TRP A 1 98 ? 12.970 -2.612 -25.337 1.00 96.56 98 TRP A O 1
ATOM 782 N N . ALA A 1 99 ? 13.090 -2.972 -27.548 1.00 96.56 99 ALA A N 1
ATOM 783 C CA . ALA A 1 99 ? 12.217 -1.866 -27.938 1.00 96.56 99 ALA A CA 1
ATOM 784 C C . ALA A 1 99 ? 10.826 -2.423 -28.264 1.00 96.56 99 ALA A C 1
ATOM 786 O O . ALA A 1 99 ? 10.725 -3.420 -28.982 1.00 96.56 99 ALA A O 1
ATOM 787 N N . ASP A 1 100 ? 9.764 -1.833 -27.716 1.00 95.75 100 ASP A N 1
ATOM 788 C CA . ASP A 1 100 ? 8.402 -2.218 -28.089 1.00 95.75 100 ASP A CA 1
ATOM 789 C C . ASP A 1 100 ? 7.987 -1.629 -29.448 1.00 95.75 100 ASP A C 1
ATOM 791 O O . ASP A 1 100 ? 8.722 -0.872 -30.083 1.00 95.75 100 ASP A O 1
ATOM 795 N N . LYS A 1 101 ? 6.783 -1.995 -29.898 1.00 95.69 101 LYS A N 1
ATOM 796 C CA . LYS A 1 101 ? 6.200 -1.522 -31.162 1.00 95.69 101 LYS A CA 1
ATOM 797 C C . LYS A 1 101 ? 6.024 0.002 -31.236 1.00 95.69 101 LYS A C 1
ATOM 799 O O . LYS A 1 101 ? 5.916 0.533 -32.333 1.00 95.69 101 LYS A O 1
ATOM 804 N N . ASP A 1 102 ? 5.992 0.676 -30.087 1.00 95.44 102 ASP A N 1
ATOM 805 C CA . ASP A 1 102 ? 5.811 2.122 -29.965 1.00 95.44 102 ASP A CA 1
ATOM 806 C C . ASP A 1 102 ? 7.171 2.839 -29.825 1.00 95.44 102 ASP A C 1
ATOM 808 O O . ASP A 1 102 ? 7.225 4.022 -29.490 1.00 95.44 102 ASP A O 1
ATOM 812 N N . GLY A 1 103 ? 8.283 2.119 -30.036 1.00 94.88 103 GLY A N 1
ATOM 813 C CA . GLY A 1 103 ? 9.640 2.653 -29.937 1.00 94.88 103 GLY A CA 1
ATOM 814 C C . GLY A 1 103 ? 10.105 2.908 -28.502 1.00 94.88 103 GLY A C 1
ATOM 815 O O . GLY A 1 103 ? 11.146 3.533 -28.302 1.00 94.88 103 GLY A O 1
ATOM 816 N N . LYS A 1 104 ? 9.381 2.436 -27.477 1.00 96.94 104 LYS A N 1
ATOM 817 C CA . LYS A 1 104 ? 9.790 2.588 -26.074 1.00 96.94 104 LYS A CA 1
ATOM 818 C C . LYS A 1 104 ? 10.731 1.472 -25.660 1.00 96.94 104 LYS A C 1
ATOM 820 O O . LYS A 1 104 ? 10.461 0.289 -25.870 1.00 96.94 104 LYS A O 1
ATOM 825 N N . LEU A 1 105 ? 11.801 1.841 -24.963 1.00 96.69 105 LEU A N 1
ATOM 826 C CA . LEU A 1 105 ? 12.665 0.868 -24.309 1.00 96.69 105 LEU A CA 1
ATOM 827 C C . LEU A 1 105 ? 11.897 0.137 -23.203 1.00 96.69 105 LEU A C 1
ATOM 829 O O . LEU A 1 105 ? 11.210 0.749 -22.384 1.00 96.69 105 LEU A O 1
ATOM 833 N N . LYS A 1 106 ? 12.043 -1.182 -23.148 1.00 97.00 106 LYS A N 1
ATOM 834 C CA . LYS A 1 106 ? 11.474 -2.051 -22.118 1.00 97.00 106 LYS A CA 1
ATOM 835 C C . LYS A 1 106 ? 12.570 -2.834 -21.429 1.00 97.00 106 LYS A C 1
ATOM 837 O O . LYS A 1 106 ? 13.571 -3.200 -22.044 1.00 97.00 106 LYS A O 1
ATOM 842 N N . THR A 1 107 ? 12.352 -3.136 -20.156 1.00 96.31 107 THR A N 1
ATOM 843 C CA . THR A 1 107 ? 13.203 -4.066 -19.410 1.00 96.31 107 THR A CA 1
ATOM 844 C C . THR A 1 107 ? 12.358 -5.069 -18.656 1.00 96.31 107 THR A C 1
ATOM 846 O O . THR A 1 107 ? 11.319 -4.720 -18.099 1.00 96.31 107 THR A O 1
ATOM 849 N N . LEU A 1 108 ? 12.816 -6.318 -18.628 1.00 96.00 108 LEU A N 1
ATOM 850 C CA . LEU A 1 108 ? 12.297 -7.353 -17.747 1.00 96.00 108 LEU A CA 1
ATOM 851 C C . LEU A 1 108 ? 13.233 -7.478 -16.550 1.00 96.00 108 LEU A C 1
ATOM 853 O O . LEU A 1 108 ? 14.419 -7.756 -16.720 1.00 96.00 108 LEU A O 1
ATOM 857 N N . GLN A 1 109 ? 12.716 -7.323 -15.340 1.00 93.44 109 GLN A N 1
ATOM 858 C CA . GLN A 1 109 ? 13.507 -7.449 -14.117 1.00 93.44 109 GLN A CA 1
ATOM 859 C C . GLN A 1 109 ? 12.757 -8.217 -13.026 1.00 93.44 109 GLN A C 1
ATOM 861 O O . GLN A 1 109 ? 11.552 -8.438 -13.114 1.00 93.44 109 GLN A O 1
ATOM 866 N N . THR A 1 110 ? 13.483 -8.662 -12.003 1.00 92.56 110 THR A N 1
ATOM 867 C CA . THR A 1 110 ? 12.895 -9.347 -10.845 1.00 92.56 110 THR A CA 1
ATOM 868 C C . THR A 1 110 ? 12.353 -8.325 -9.848 1.00 92.56 110 THR A C 1
ATOM 870 O O . THR A 1 110 ? 13.094 -7.446 -9.409 1.00 92.56 110 THR A O 1
ATOM 873 N N . ARG A 1 111 ? 11.087 -8.467 -9.448 1.00 93.25 111 ARG A N 1
ATOM 874 C CA . ARG A 1 111 ? 10.485 -7.717 -8.342 1.00 93.25 111 ARG A CA 1
ATOM 875 C C . ARG A 1 111 ? 11.147 -8.074 -7.024 1.00 93.25 111 ARG A C 1
ATOM 877 O O . ARG A 1 111 ? 11.508 -9.227 -6.790 1.00 93.25 111 ARG A O 1
ATOM 884 N N . ARG A 1 112 ? 11.223 -7.090 -6.129 1.00 93.19 112 ARG A N 1
ATOM 885 C CA . ARG A 1 112 ? 11.622 -7.326 -4.739 1.00 93.19 112 ARG A CA 1
ATOM 886 C C . ARG A 1 112 ? 10.520 -8.053 -3.965 1.00 93.19 112 ARG A C 1
ATOM 888 O O . ARG A 1 112 ? 10.829 -8.896 -3.127 1.00 93.19 112 ARG A O 1
ATOM 895 N N . TYR A 1 113 ? 9.255 -7.761 -4.276 1.00 96.50 113 TYR A N 1
ATOM 896 C CA . TYR A 1 113 ? 8.096 -8.351 -3.615 1.00 96.50 113 TYR A CA 1
ATOM 897 C C . TYR A 1 113 ? 7.107 -8.952 -4.610 1.00 96.50 113 TYR A C 1
ATOM 899 O O . TYR A 1 113 ? 6.633 -8.287 -5.523 1.00 96.50 113 TYR A O 1
ATOM 907 N N . GLU A 1 114 ? 6.745 -10.211 -4.377 1.00 96.81 114 GLU A N 1
ATOM 908 C CA . GLU A 1 114 ? 5.622 -10.866 -5.057 1.00 96.81 114 GLU A CA 1
ATOM 909 C C . GLU A 1 114 ? 4.351 -10.781 -4.214 1.00 96.81 114 GLU A C 1
ATOM 911 O O . GLU A 1 114 ? 3.254 -10.715 -4.750 1.00 96.81 114 GLU A O 1
ATOM 916 N N . ASN A 1 115 ? 4.484 -10.761 -2.885 1.00 97.75 115 ASN A N 1
ATOM 917 C CA . ASN A 1 115 ? 3.361 -10.792 -1.959 1.00 97.75 115 ASN A CA 1
ATOM 918 C C . ASN A 1 115 ? 3.081 -9.413 -1.343 1.00 97.75 115 ASN A C 1
ATOM 920 O O . ASN A 1 115 ? 3.945 -8.827 -0.684 1.00 97.75 115 ASN A O 1
ATOM 924 N N . ALA A 1 116 ? 1.839 -8.946 -1.476 1.00 97.81 116 ALA A N 1
ATOM 925 C CA . ALA A 1 116 ? 1.397 -7.632 -1.011 1.00 97.81 116 ALA A CA 1
ATOM 926 C C . ALA A 1 116 ? 1.529 -7.453 0.511 1.00 97.81 116 ALA A C 1
ATOM 928 O O . ALA A 1 116 ? 1.881 -6.375 0.989 1.00 97.81 116 ALA A O 1
ATOM 929 N N . LYS A 1 117 ? 1.287 -8.515 1.295 1.00 97.62 117 LYS A N 1
ATOM 930 C CA . LYS A 1 117 ? 1.433 -8.468 2.758 1.00 97.62 117 LYS A CA 1
ATOM 931 C C . LYS A 1 117 ? 2.902 -8.328 3.157 1.00 97.62 117 LYS A C 1
ATOM 933 O O . LYS A 1 117 ? 3.190 -7.576 4.088 1.00 97.62 117 LYS A O 1
ATOM 938 N N . SER A 1 118 ? 3.806 -9.032 2.476 1.00 97.69 118 SER A N 1
ATOM 939 C CA . SER A 1 118 ? 5.250 -8.920 2.717 1.00 97.69 118 SER A CA 1
ATOM 940 C C . SER A 1 118 ? 5.755 -7.515 2.401 1.00 97.69 118 SER A C 1
ATOM 942 O O . SER A 1 118 ? 6.397 -6.910 3.258 1.00 97.69 118 SER A O 1
ATOM 944 N N . TYR A 1 119 ? 5.379 -6.968 1.239 1.00 98.06 119 TYR A N 1
ATOM 945 C CA . TYR A 1 119 ? 5.689 -5.586 0.868 1.00 98.06 119 TYR A CA 1
ATOM 946 C C . TYR A 1 119 ? 5.194 -4.589 1.919 1.00 98.06 119 TYR A C 1
ATOM 948 O O . TYR A 1 119 ? 5.970 -3.810 2.462 1.00 98.06 119 TYR A O 1
ATOM 956 N N . LEU A 1 120 ? 3.906 -4.649 2.265 1.00 97.50 120 LEU A N 1
ATOM 957 C CA . LEU A 1 120 ? 3.303 -3.686 3.179 1.00 97.50 120 LEU A CA 1
ATOM 958 C C . LEU A 1 120 ? 3.885 -3.783 4.597 1.00 97.50 120 LEU A C 1
ATOM 960 O O . LEU A 1 120 ? 4.052 -2.772 5.277 1.00 97.50 120 LEU A O 1
ATOM 964 N N . SER A 1 121 ? 4.229 -4.996 5.042 1.00 97.69 121 SER A N 1
ATOM 965 C CA . SER A 1 121 ? 4.927 -5.187 6.314 1.00 97.69 121 SER A CA 1
ATOM 966 C C . SER A 1 121 ? 6.304 -4.525 6.306 1.00 97.69 121 SER A C 1
ATOM 968 O O . SER A 1 121 ? 6.665 -3.910 7.306 1.00 97.69 121 SER A O 1
ATOM 970 N N . ASP A 1 122 ? 7.073 -4.669 5.225 1.00 97.94 122 ASP A N 1
ATOM 971 C CA . ASP A 1 122 ? 8.392 -4.045 5.085 1.00 97.94 122 ASP A CA 1
ATOM 972 C C . ASP A 1 122 ? 8.285 -2.516 4.986 1.00 97.94 122 ASP A C 1
ATOM 974 O O . ASP A 1 122 ? 8.961 -1.802 5.727 1.00 97.94 122 ASP A O 1
ATOM 978 N N . LEU A 1 123 ? 7.348 -2.013 4.174 1.00 97.88 123 LEU A N 1
ATOM 979 C CA . LEU A 1 123 ? 7.083 -0.584 4.012 1.00 97.88 123 LEU A CA 1
ATOM 980 C C . LEU A 1 123 ? 6.791 0.095 5.356 1.00 97.88 123 LEU A C 1
ATOM 982 O O . LEU A 1 123 ? 7.350 1.146 5.660 1.00 97.88 123 LEU A O 1
ATOM 986 N N . ILE A 1 124 ? 5.932 -0.504 6.184 1.00 97.12 124 ILE A N 1
ATOM 987 C CA . ILE A 1 124 ? 5.538 0.090 7.469 1.00 97.12 124 ILE A CA 1
ATOM 988 C C . ILE A 1 124 ? 6.632 -0.082 8.535 1.00 97.12 124 ILE A C 1
ATOM 990 O O . ILE A 1 124 ? 6.824 0.822 9.346 1.00 97.12 124 ILE A O 1
ATOM 994 N N . LYS A 1 125 ? 7.350 -1.214 8.566 1.00 96.44 125 LYS A N 1
ATOM 995 C CA . LYS A 1 125 ? 8.379 -1.471 9.595 1.00 96.44 125 LYS A CA 1
ATOM 996 C C . LYS A 1 125 ? 9.686 -0.743 9.316 1.00 96.44 125 LYS A C 1
ATOM 998 O O . LYS A 1 125 ? 10.219 -0.089 10.207 1.00 96.44 125 LYS A O 1
ATOM 1003 N N . ASN A 1 126 ? 10.181 -0.866 8.091 1.00 96.62 126 ASN A N 1
ATOM 1004 C CA . ASN A 1 126 ? 11.551 -0.508 7.737 1.00 96.62 126 ASN A CA 1
ATOM 1005 C C . ASN A 1 126 ? 11.613 0.802 6.943 1.00 96.62 126 ASN A C 1
ATOM 1007 O O . ASN A 1 126 ? 12.587 1.539 7.053 1.00 96.62 126 ASN A O 1
ATOM 1011 N N . HIS A 1 127 ? 10.542 1.143 6.218 1.00 96.12 127 HIS A N 1
ATOM 1012 C CA . HIS A 1 127 ? 10.498 2.299 5.316 1.00 96.12 127 HIS A CA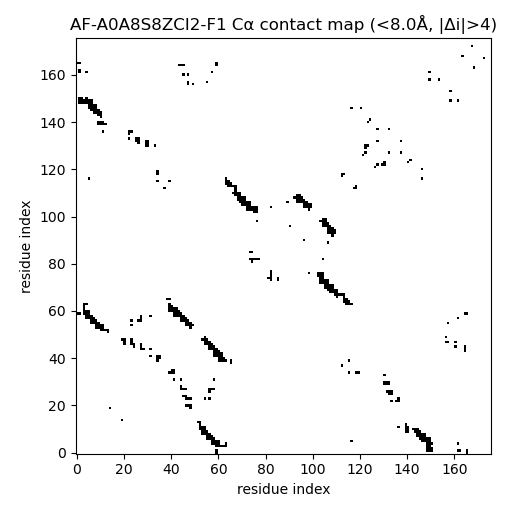 1
ATOM 1013 C C . HIS A 1 127 ? 9.355 3.275 5.649 1.00 96.12 127 HIS A C 1
ATOM 1015 O O . HIS A 1 127 ? 8.799 3.946 4.779 1.00 96.12 127 HIS A O 1
ATOM 1021 N N . ILE A 1 128 ? 8.997 3.411 6.936 1.00 95.44 128 ILE A N 1
ATOM 1022 C CA . ILE A 1 128 ? 7.848 4.236 7.356 1.00 95.44 128 ILE A CA 1
ATOM 1023 C C . ILE A 1 128 ? 7.968 5.706 6.920 1.00 95.44 128 ILE A C 1
ATOM 1025 O O . ILE A 1 128 ? 6.958 6.380 6.715 1.00 95.44 128 ILE A O 1
ATOM 1029 N N . GLY A 1 129 ? 9.195 6.214 6.755 1.00 94.06 129 GLY A N 1
ATOM 1030 C CA . GLY A 1 129 ? 9.453 7.559 6.236 1.00 94.06 129 GLY A CA 1
ATOM 1031 C C . GLY A 1 129 ? 8.942 7.762 4.807 1.00 94.06 129 GLY A C 1
ATOM 1032 O O . GLY A 1 129 ? 8.425 8.838 4.506 1.00 94.06 129 GLY A O 1
ATOM 1033 N N . GLU A 1 130 ? 9.018 6.712 3.989 1.00 93.75 130 GLU A N 1
ATOM 1034 C CA . GLU A 1 130 ? 8.655 6.668 2.567 1.00 93.75 130 GLU A CA 1
ATOM 1035 C C . GLU A 1 130 ? 7.197 6.221 2.350 1.00 93.75 130 GLU A C 1
ATOM 1037 O O . GLU A 1 130 ? 6.601 6.510 1.315 1.00 93.75 130 GLU A O 1
ATOM 1042 N N . SER A 1 131 ? 6.579 5.590 3.356 1.00 94.44 131 SER A N 1
ATOM 1043 C CA . SER A 1 131 ? 5.190 5.098 3.309 1.00 94.44 131 SER A CA 1
ATOM 1044 C C . SER A 1 131 ? 4.117 6.172 3.072 1.00 94.44 131 SER A C 1
ATOM 1046 O O . SER A 1 131 ? 2.971 5.850 2.769 1.00 94.44 131 SER A O 1
ATOM 1048 N N . GLY A 1 132 ? 4.455 7.449 3.280 1.00 94.06 132 GLY A N 1
ATOM 1049 C CA . GLY A 1 132 ? 3.499 8.560 3.275 1.00 94.06 132 GLY A CA 1
ATOM 1050 C C . GLY A 1 132 ? 2.540 8.578 4.476 1.00 94.06 132 GLY A C 1
ATOM 1051 O O . GLY A 1 132 ? 1.689 9.461 4.565 1.00 94.06 132 GLY A O 1
ATOM 1052 N N . ILE A 1 133 ? 2.706 7.674 5.454 1.00 97.19 133 ILE A N 1
ATOM 1053 C CA . ILE A 1 133 ? 1.956 7.718 6.715 1.00 97.19 133 ILE A CA 1
ATOM 1054 C C . ILE A 1 133 ? 2.216 9.070 7.415 1.00 97.19 133 ILE A C 1
ATOM 1056 O O . ILE A 1 133 ? 3.387 9.423 7.655 1.00 97.19 133 ILE A O 1
ATOM 1060 N N . PRO A 1 134 ? 1.153 9.825 7.779 1.00 96.62 1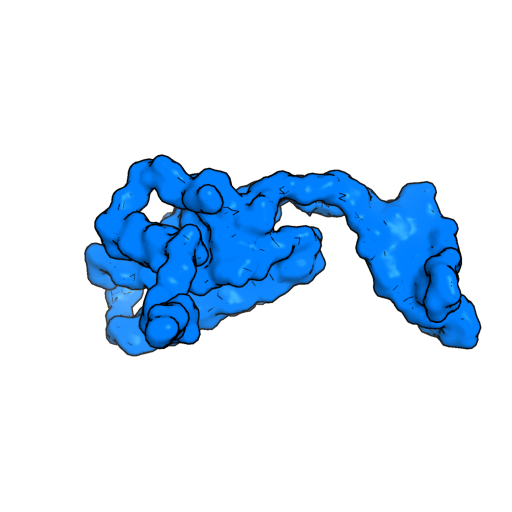34 PRO A N 1
ATOM 1061 C CA . PRO A 1 134 ? 1.281 11.109 8.458 1.00 96.62 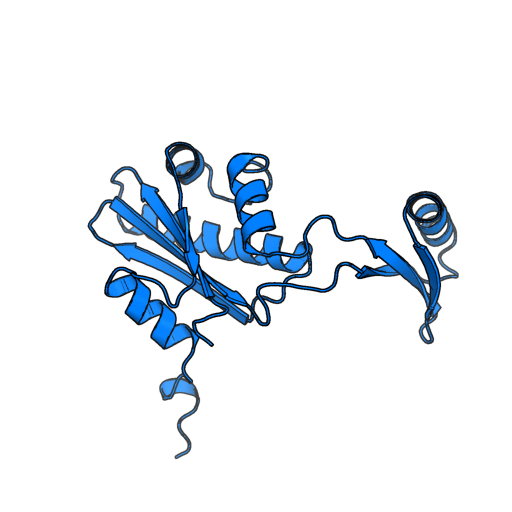134 PRO A CA 1
ATOM 1062 C C . PRO A 1 134 ? 2.122 11.003 9.727 1.00 96.62 134 PRO A C 1
ATOM 1064 O O . PRO A 1 134 ? 1.984 10.046 10.489 1.00 96.62 134 PRO A O 1
ATOM 1067 N N . LYS A 1 135 ? 2.952 12.020 10.002 1.00 94.94 135 LYS A N 1
ATOM 1068 C CA . LYS A 1 135 ? 3.838 12.047 11.183 1.00 94.94 135 LYS A CA 1
ATOM 1069 C C . LYS A 1 135 ? 3.091 11.724 12.486 1.00 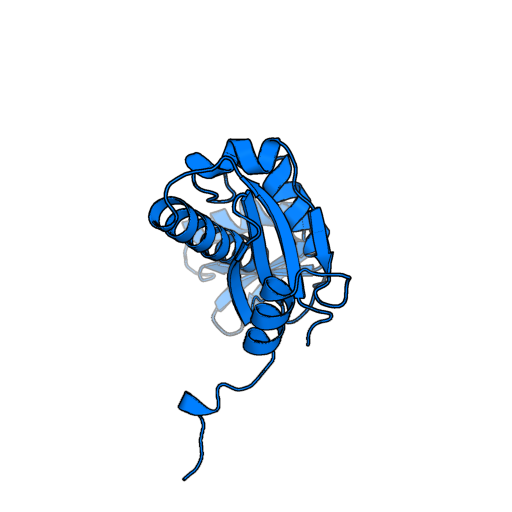94.94 135 LYS A C 1
ATOM 1071 O O . LYS A 1 135 ? 3.616 10.970 13.298 1.00 94.94 135 LYS A O 1
ATOM 1076 N N . GLY A 1 136 ? 1.856 12.217 12.628 1.00 94.25 136 GLY A N 1
ATOM 1077 C CA . GLY A 1 136 ? 0.994 11.972 13.789 1.00 94.25 136 GLY A CA 1
ATOM 1078 C C . GLY A 1 136 ? 0.647 10.502 14.045 1.00 94.25 136 GLY A C 1
ATOM 1079 O O . GLY A 1 136 ? 0.442 10.142 15.197 1.00 94.25 136 GLY A O 1
ATOM 1080 N N . LEU A 1 137 ? 0.654 9.645 13.016 1.00 96.81 137 LEU A N 1
ATOM 1081 C CA . LEU A 1 137 ? 0.369 8.210 13.141 1.00 96.81 137 LEU A CA 1
ATOM 1082 C C . LEU A 1 137 ? 1.629 7.340 13.186 1.00 96.81 137 LEU A C 1
ATOM 1084 O O . LEU A 1 137 ? 1.546 6.161 13.513 1.00 96.81 137 LEU A O 1
ATOM 1088 N N . ARG A 1 138 ? 2.816 7.872 12.872 1.00 96.12 138 ARG A N 1
ATOM 1089 C CA . ARG A 1 138 ? 4.031 7.040 12.773 1.00 96.12 138 ARG A CA 1
ATOM 1090 C C . ARG A 1 138 ? 4.370 6.337 14.085 1.00 96.12 138 ARG A C 1
ATOM 1092 O O . ARG A 1 138 ? 4.777 5.183 14.057 1.00 96.12 138 ARG A O 1
ATOM 1099 N N . ILE A 1 139 ? 4.197 7.016 15.220 1.00 95.50 139 ILE A N 1
ATOM 1100 C CA . ILE A 1 139 ? 4.407 6.416 16.547 1.00 95.50 139 ILE A CA 1
ATOM 1101 C C . ILE A 1 139 ? 3.362 5.326 16.806 1.00 95.50 139 ILE A C 1
ATOM 1103 O O . ILE A 1 139 ? 3.714 4.249 17.269 1.00 95.50 139 ILE A O 1
ATOM 1107 N N . ASP A 1 140 ? 2.105 5.568 16.433 1.00 96.88 140 ASP A N 1
ATOM 1108 C CA . ASP A 1 140 ? 1.009 4.607 16.585 1.00 96.88 140 ASP A CA 1
ATOM 1109 C C . ASP A 1 140 ? 1.293 3.303 15.805 1.00 96.88 140 ASP A C 1
ATOM 1111 O O . ASP A 1 140 ? 1.166 2.209 16.350 1.00 96.88 140 ASP A O 1
ATOM 1115 N N . PHE A 1 141 ? 1.805 3.405 14.572 1.00 96.75 141 PHE A N 1
ATOM 1116 C CA . PHE A 1 141 ? 2.259 2.245 13.791 1.00 96.75 141 PHE A CA 1
ATOM 1117 C C . PHE A 1 141 ? 3.502 1.562 14.375 1.00 96.75 141 PHE A C 1
ATOM 1119 O O . PHE A 1 141 ? 3.568 0.331 14.388 1.00 96.75 141 PHE A O 1
ATOM 1126 N N . LYS A 1 142 ? 4.478 2.335 14.873 1.00 94.50 142 LYS A N 1
ATOM 1127 C CA . LYS A 1 142 ? 5.685 1.795 15.526 1.00 94.50 142 LYS A CA 1
ATOM 1128 C C . LYS A 1 142 ? 5.358 1.019 16.804 1.00 94.50 142 LYS A C 1
ATOM 1130 O O . LYS A 1 142 ? 6.002 0.011 17.070 1.00 94.50 142 LYS A O 1
ATOM 1135 N N . ASN A 1 143 ? 4.340 1.451 17.550 1.00 95.31 143 ASN A N 1
ATOM 1136 C CA . ASN A 1 143 ? 3.860 0.760 18.749 1.00 95.31 143 ASN A CA 1
ATOM 1137 C C . ASN A 1 143 ? 3.207 -0.592 18.431 1.00 95.31 143 ASN A C 1
ATOM 1139 O O . ASN A 1 143 ? 3.117 -1.457 19.300 1.00 95.31 143 ASN A O 1
ATOM 1143 N N . GLY A 1 144 ? 2.756 -0.788 17.192 1.00 96.00 144 GLY A N 1
ATOM 1144 C CA . GLY A 1 144 ? 2.347 -2.091 16.696 1.00 96.00 144 GLY A CA 1
ATOM 1145 C C . GLY A 1 144 ? 1.214 -2.022 15.684 1.00 96.00 144 GLY A C 1
ATOM 1146 O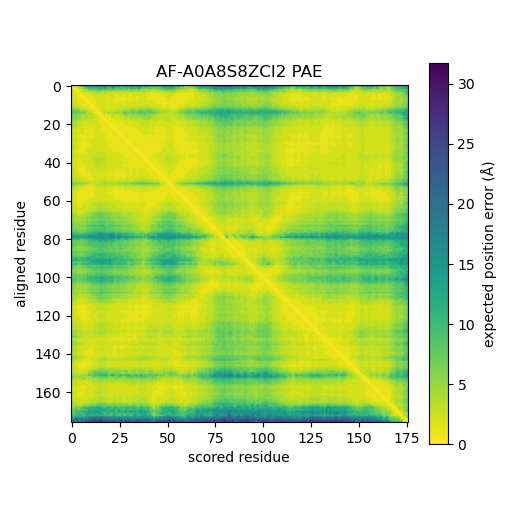 O . GLY A 1 144 ? 0.246 -1.275 15.823 1.00 96.00 144 GLY A O 1
ATOM 1147 N N . PHE A 1 145 ? 1.302 -2.897 14.688 1.00 97.75 145 PHE A N 1
ATOM 1148 C CA . PHE A 1 145 ? 0.251 -3.122 13.709 1.00 97.75 145 PHE A CA 1
ATOM 1149 C C . PHE A 1 145 ? 0.163 -4.607 13.343 1.00 97.75 145 PHE A C 1
ATOM 1151 O O . PHE A 1 145 ? 1.111 -5.376 13.520 1.00 97.75 145 PHE A O 1
ATOM 1158 N N . LYS A 1 146 ? -0.981 -5.020 12.797 1.00 97.25 146 LYS A N 1
ATOM 1159 C CA . LYS A 1 146 ? -1.219 -6.382 12.313 1.00 97.25 146 LYS A CA 1
ATOM 1160 C C . LYS A 1 146 ? -1.855 -6.349 10.934 1.00 97.25 146 LYS A C 1
ATOM 1162 O O . LYS A 1 146 ? -2.944 -5.807 10.770 1.00 97.25 146 LYS A O 1
ATOM 1167 N N . ILE A 1 147 ? -1.214 -7.007 9.970 1.00 97.31 147 ILE A N 1
ATOM 1168 C CA . ILE A 1 147 ? -1.775 -7.206 8.630 1.00 97.31 147 ILE A CA 1
ATOM 1169 C C . ILE A 1 147 ? -2.482 -8.558 8.570 1.00 97.31 147 ILE A C 1
ATOM 1171 O O . ILE A 1 147 ? -1.902 -9.603 8.888 1.00 97.31 147 ILE A O 1
ATOM 1175 N N . SER A 1 148 ? -3.738 -8.540 8.139 1.00 95.25 148 SER A N 1
ATOM 1176 C CA . SER A 1 148 ? -4.591 -9.721 8.013 1.00 95.25 148 SER A CA 1
ATOM 1177 C C . SER A 1 148 ? -5.379 -9.710 6.706 1.00 95.25 148 SER A C 1
ATOM 1179 O O . SER A 1 148 ? -5.444 -8.695 6.020 1.00 95.25 148 SER A O 1
ATOM 1181 N N . ASN A 1 149 ? -5.959 -10.857 6.360 1.00 93.19 149 ASN A N 1
ATOM 1182 C CA . ASN A 1 149 ? -6.857 -10.995 5.221 1.00 93.19 149 ASN A CA 1
ATOM 1183 C C . ASN A 1 149 ? -8.285 -10.565 5.610 1.00 93.19 149 ASN A C 1
ATOM 1185 O O . ASN A 1 149 ? -8.729 -10.837 6.732 1.00 93.19 149 ASN A O 1
ATOM 1189 N N . GLY A 1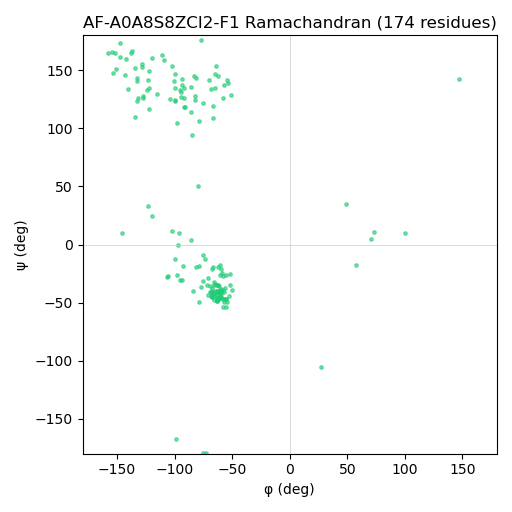 150 ? -9.019 -9.957 4.678 1.00 88.56 150 GLY A N 1
ATOM 1190 C CA . GLY A 1 150 ? -10.408 -9.536 4.858 1.00 88.56 150 GLY A CA 1
ATOM 1191 C C . GLY A 1 150 ? -11.381 -10.665 5.217 1.00 88.56 150 GLY A C 1
ATOM 1192 O O . GLY A 1 150 ? -12.375 -10.405 5.889 1.00 88.56 150 GLY A O 1
ATOM 1193 N N . LYS A 1 151 ? -11.081 -11.926 4.870 1.00 88.31 151 LYS A N 1
ATOM 1194 C CA . LYS A 1 151 ? -11.868 -13.100 5.314 1.00 88.31 151 LYS A CA 1
ATOM 1195 C C . LYS A 1 151 ? -11.679 -13.479 6.792 1.00 88.31 151 LYS A C 1
ATOM 1197 O O . LYS A 1 151 ? -12.418 -14.319 7.297 1.00 88.31 151 LYS A O 1
ATOM 1202 N N . GLY A 1 152 ? -10.676 -12.925 7.475 1.00 83.12 152 GLY A N 1
ATOM 1203 C CA . GLY A 1 152 ? -10.370 -13.260 8.867 1.00 83.12 152 GLY A CA 1
ATOM 1204 C C . GLY A 1 152 ? -11.378 -12.706 9.882 1.00 83.12 152 GLY A C 1
ATOM 1205 O O . GLY A 1 152 ? -12.331 -12.003 9.548 1.00 83.12 152 GLY A O 1
ATOM 1206 N N . LYS A 1 153 ? -11.138 -12.982 11.170 1.00 87.38 153 LYS A N 1
ATOM 1207 C CA . LYS A 1 153 ? -11.894 -12.364 12.270 1.00 87.38 153 LYS A CA 1
ATOM 1208 C C . LYS A 1 153 ? -11.585 -10.860 12.321 1.00 87.38 153 LYS A C 1
ATOM 1210 O O . LYS A 1 153 ? -10.487 -10.476 12.710 1.00 87.38 153 LYS A O 1
ATOM 1215 N N . GLN A 1 154 ? -12.563 -10.037 11.943 1.00 90.75 154 GLN A N 1
ATOM 1216 C CA . GLN A 1 154 ? -12.494 -8.569 11.956 1.00 90.75 154 GLN A CA 1
ATOM 1217 C C . GLN A 1 154 ? -13.575 -7.961 12.867 1.00 90.75 154 GLN A C 1
ATOM 1219 O O . GLN A 1 154 ? -14.583 -8.612 13.161 1.00 90.75 154 GLN A O 1
ATOM 1224 N N . ASN A 1 155 ? -13.385 -6.707 13.291 1.00 94.19 155 ASN A N 1
ATOM 1225 C CA . ASN A 1 155 ? -14.407 -5.922 13.998 1.00 94.19 155 ASN A CA 1
ATOM 1226 C C . ASN A 1 155 ? -15.635 -5.669 13.089 1.00 94.19 155 ASN A C 1
ATOM 1228 O O . ASN A 1 155 ? -15.511 -5.654 11.863 1.00 94.19 155 ASN A O 1
ATOM 1232 N N . LYS A 1 156 ? -16.825 -5.472 13.678 1.00 94.38 156 LYS A N 1
ATOM 1233 C CA . LYS A 1 156 ? -18.087 -5.224 12.952 1.00 94.38 156 LYS A CA 1
ATOM 1234 C C . LYS A 1 156 ? -17.975 -4.063 11.953 1.00 94.38 156 LYS A C 1
ATOM 1236 O O . LYS A 1 156 ? -18.397 -4.220 10.809 1.00 94.38 156 LYS A O 1
ATOM 1241 N N . SER A 1 157 ? -17.365 -2.945 12.348 1.00 94.81 157 SER A N 1
ATOM 1242 C CA . SER A 1 157 ? -17.187 -1.766 11.488 1.00 94.81 157 SER A CA 1
ATOM 1243 C C . SER A 1 157 ? -16.268 -2.061 10.301 1.00 94.81 157 SER A C 1
ATOM 1245 O O . SER A 1 157 ? -16.569 -1.694 9.168 1.00 94.81 157 SER A O 1
ATOM 1247 N N . VAL A 1 158 ? -15.199 -2.827 10.536 1.00 95.94 158 VAL A N 1
ATOM 1248 C CA . VAL A 1 158 ? -14.265 -3.274 9.491 1.00 95.94 158 VAL A CA 1
ATOM 1249 C C . VAL A 1 158 ? -14.964 -4.216 8.509 1.00 95.94 158 VAL A C 1
ATOM 1251 O O . VAL A 1 158 ? -14.838 -4.041 7.303 1.00 95.94 158 VAL A O 1
ATOM 1254 N N . LYS A 1 159 ? -15.767 -5.175 8.994 1.00 95.25 159 LYS A N 1
ATOM 1255 C CA . LYS A 1 159 ? -16.560 -6.064 8.123 1.00 95.25 159 LYS A CA 1
ATOM 1256 C C . LYS A 1 159 ? -17.540 -5.286 7.246 1.00 95.25 159 LYS A C 1
ATOM 1258 O O . LYS A 1 159 ? -17.676 -5.608 6.069 1.00 95.25 159 LYS A O 1
ATOM 1263 N N . LYS A 1 160 ? -18.196 -4.262 7.803 1.00 95.00 160 LYS A N 1
ATOM 1264 C CA . LYS A 1 160 ? -19.113 -3.390 7.055 1.00 95.00 160 LYS A CA 1
ATOM 1265 C C . LYS A 1 160 ? -18.383 -2.653 5.928 1.00 95.00 160 LYS A C 1
ATOM 1267 O O . LYS A 1 160 ? -18.867 -2.657 4.801 1.00 95.00 160 LYS A O 1
ATOM 1272 N N . SER A 1 161 ? -17.209 -2.089 6.215 1.00 95.38 161 SER A N 1
ATOM 1273 C CA . SER A 1 161 ? -16.362 -1.436 5.206 1.00 95.38 161 SER A CA 1
ATOM 1274 C C . SER A 1 161 ? -15.914 -2.418 4.114 1.00 95.38 161 SER A C 1
ATOM 1276 O O . SER A 1 161 ? -16.142 -2.150 2.936 1.00 95.38 161 SER A O 1
ATOM 1278 N N . ILE A 1 162 ? -15.428 -3.616 4.476 1.00 95.75 162 ILE A N 1
ATOM 1279 C CA . ILE A 1 162 ? -15.089 -4.670 3.498 1.00 95.75 162 ILE A CA 1
ATOM 1280 C C . ILE A 1 162 ? -16.291 -4.992 2.608 1.00 95.75 162 ILE A C 1
ATOM 1282 O O . ILE A 1 162 ? -16.136 -5.065 1.393 1.00 95.75 162 ILE A O 1
ATOM 1286 N N . SER A 1 163 ? -17.477 -5.171 3.200 1.00 94.31 163 SER A N 1
ATOM 1287 C CA . SER A 1 163 ? -18.705 -5.463 2.455 1.00 94.31 163 SER A CA 1
ATOM 1288 C C . SER A 1 163 ? -19.000 -4.376 1.425 1.00 94.31 163 SER A C 1
ATOM 1290 O O . SER A 1 163 ? -19.238 -4.699 0.265 1.00 94.31 163 SER A O 1
ATOM 1292 N N . LYS A 1 164 ? -18.912 -3.097 1.813 1.00 93.31 164 LYS A N 1
ATOM 1293 C CA . LYS A 1 164 ? -19.105 -1.963 0.898 1.00 93.31 164 LYS A CA 1
ATOM 1294 C C . LYS A 1 164 ? -18.059 -1.945 -0.224 1.00 93.31 164 LYS A C 1
ATOM 1296 O O . LYS A 1 164 ? -18.385 -1.691 -1.376 1.00 93.31 164 LYS A O 1
ATOM 1301 N N . MET A 1 165 ? -16.800 -2.257 0.083 1.00 93.62 165 MET A N 1
ATOM 1302 C CA . MET A 1 165 ? -15.739 -2.288 -0.928 1.00 93.62 165 MET A CA 1
ATOM 1303 C C . MET A 1 165 ? -15.947 -3.389 -1.975 1.00 93.62 165 MET A C 1
ATOM 1305 O O . MET A 1 165 ? -15.560 -3.199 -3.123 1.00 93.62 165 MET A O 1
ATOM 1309 N N . ILE A 1 166 ? -16.534 -4.529 -1.606 1.00 92.62 166 ILE A N 1
ATOM 1310 C CA . ILE A 1 166 ? -16.688 -5.682 -2.510 1.00 92.62 166 ILE A CA 1
ATOM 1311 C C . ILE A 1 166 ? -18.056 -5.773 -3.190 1.00 92.62 166 ILE A C 1
ATOM 1313 O O . ILE A 1 166 ? -18.288 -6.735 -3.921 1.00 92.62 166 ILE A O 1
ATOM 1317 N N . THR A 1 167 ? -18.956 -4.834 -2.911 1.00 91.69 167 THR A N 1
ATOM 1318 C CA . THR A 1 167 ? -20.304 -4.783 -3.485 1.00 91.69 167 THR A CA 1
ATOM 1319 C C . THR A 1 167 ? -20.428 -3.625 -4.469 1.00 91.69 167 THR A C 1
ATOM 1321 O O . THR A 1 167 ? -19.625 -2.678 -4.470 1.00 91.69 167 THR A O 1
ATOM 1324 N N . THR A 1 168 ? -21.411 -3.746 -5.355 1.00 87.81 168 THR A N 1
ATOM 1325 C CA . THR A 1 168 ? -21.835 -2.661 -6.237 1.00 87.81 168 THR A CA 1
ATOM 1326 C C . THR A 1 168 ? -22.524 -1.591 -5.403 1.00 87.81 168 THR A C 1
ATOM 1328 O O . THR A 1 168 ? -23.218 -1.898 -4.437 1.00 87.81 168 THR A O 1
ATOM 1331 N N . ASP A 1 169 ? -22.284 -0.329 -5.742 1.00 82.75 169 ASP A N 1
ATOM 1332 C CA . ASP A 1 169 ? -23.002 0.772 -5.117 1.00 82.75 169 ASP A CA 1
ATOM 1333 C C . ASP A 1 169 ? -24.330 0.987 -5.849 1.00 82.75 169 ASP A C 1
ATOM 1335 O O . ASP A 1 169 ? -24.386 1.678 -6.867 1.00 82.75 169 ASP A O 1
ATOM 1339 N N . ASP A 1 170 ? -25.395 0.376 -5.336 1.00 81.44 170 ASP A N 1
ATOM 1340 C CA . ASP A 1 170 ? -26.728 0.440 -5.945 1.00 81.44 170 ASP A CA 1
ATOM 1341 C C . ASP A 1 170 ? -27.290 1.874 -5.988 1.00 81.44 170 ASP A C 1
ATOM 1343 O O . ASP A 1 170 ? -28.160 2.173 -6.804 1.00 81.44 170 ASP A O 1
ATOM 1347 N N . THR A 1 171 ? -26.768 2.803 -5.173 1.00 79.31 171 THR A N 1
ATOM 1348 C CA . THR A 1 171 ? -27.167 4.221 -5.256 1.00 79.31 171 THR A CA 1
ATOM 1349 C C . THR A 1 171 ? -26.632 4.904 -6.511 1.00 79.31 171 THR A C 1
ATOM 1351 O O . THR A 1 171 ? -27.250 5.833 -7.018 1.00 79.31 171 THR A O 1
ATOM 1354 N N . THR A 1 172 ? -25.488 4.441 -7.020 1.00 80.38 172 THR A N 1
ATOM 1355 C CA . THR A 1 172 ? -24.851 4.980 -8.230 1.00 80.38 172 THR A CA 1
ATOM 1356 C C . THR A 1 172 ? -25.257 4.200 -9.479 1.00 80.38 172 THR A C 1
ATOM 1358 O O . THR A 1 172 ? -25.310 4.767 -10.565 1.00 80.38 172 THR A O 1
ATOM 1361 N N . PHE A 1 173 ? -25.533 2.901 -9.334 1.00 83.06 173 PHE A N 1
ATOM 1362 C CA . PHE A 1 173 ? -25.749 1.976 -10.451 1.00 83.06 173 PHE A CA 1
ATOM 1363 C C . PHE A 1 173 ? -27.140 1.326 -10.454 1.00 83.06 173 PHE A C 1
ATOM 1365 O O . PHE A 1 173 ? -27.306 0.246 -11.021 1.00 83.06 173 PHE A O 1
ATOM 1372 N N . SER A 1 174 ? -28.146 1.955 -9.840 1.00 75.56 174 SER A N 1
ATOM 1373 C CA . SER A 1 174 ? -29.535 1.518 -10.009 1.00 75.56 174 SER A CA 1
ATOM 1374 C C . SER A 1 174 ? -29.967 1.763 -11.454 1.00 75.56 174 SER A C 1
ATOM 1376 O O . SER A 1 174 ? -29.949 2.892 -11.943 1.00 75.56 174 SER A O 1
ATOM 1378 N N . ALA A 1 175 ? -30.328 0.689 -12.154 1.00 67.25 175 ALA A N 1
ATOM 1379 C CA . ALA A 1 175 ? -31.093 0.799 -13.386 1.00 67.25 175 ALA A CA 1
ATOM 1380 C C . ALA A 1 175 ? -32.542 1.115 -12.994 1.00 67.25 175 ALA A C 1
ATOM 1382 O O . ALA A 1 175 ? -33.128 0.366 -12.210 1.00 67.25 175 ALA A O 1
ATOM 1383 N N . ASN A 1 176 ? -33.068 2.241 -13.484 1.00 58.44 176 ASN A N 1
ATOM 1384 C CA . ASN A 1 176 ? -34.501 2.542 -13.419 1.00 58.44 176 ASN A CA 1
ATOM 1385 C C . ASN A 1 176 ? -35.311 1.495 -14.186 1.00 58.44 176 ASN A C 1
ATOM 1387 O O . ASN A 1 176 ? -34.825 1.058 -15.256 1.00 58.44 176 ASN A O 1
#

Solvent-accessible surface area (backbone atoms only — not comparable to full-atom values): 9904 Å² total; per-residue (Å²): 108,50,79,27,17,42,33,42,35,33,47,44,80,80,67,60,66,69,60,49,52,56,43,45,44,48,24,34,57,32,40,50,53,51,42,44,72,74,67,41,55,68,76,47,74,46,57,46,79,46,92,85,34,33,37,35,34,37,38,35,29,79,51,52,62,52,69,52,65,39,80,46,81,55,53,43,64,84,45,60,70,58,28,52,51,51,48,66,70,36,64,85,63,34,81,45,74,51,68,47,98,86,41,29,29,34,33,36,28,74,50,94,55,38,39,52,68,61,44,53,51,45,35,59,72,78,36,41,86,77,34,51,47,44,78,90,48,48,61,29,52,72,77,39,66,48,80,43,51,52,72,52,98,66,55,73,70,57,50,52,51,53,51,60,71,69,46,81,59,60,92,83,65,61,80,131

Sequence (176 aa):
MAKNTLVVNFKYKKRSDDIIYGQIKRAATSIESQMTKEGFNVLRSDAVAYDESKASLLFLLESLTISKNEVRTGPDVFSGDFSTKFIQINSKKSKLMWADKDGKLKTLQTRRYENAKSYLSDLIKNHIGESGIPKGLRIDFKNGFKISNGKGKQNKSVKKSISKMITTDDTTFSAN

Radius of gyration: 19.54 Å; Cα contacts (8 Å, |Δi|>4): 290; chains: 1; bounding box: 58×28×53 Å